Protein AF-A0A940QYA6-F1 (afdb_monomer)

pLDDT: mean 88.35, std 10.8, range [52.66, 97.5]

Secondary structure (DSSP, 8-state):
-GGG--HHHHHHHHHTTTTSHHHHHHHHHHHHHHHHHH--S---THHHHHHHHHHHHHHH-TT-HHHHHHHHHHHHHHHHHHS--

Radius of gyration: 12.19 Å; Cα contacts (8 Å, |Δi|>4): 63; chains: 1; bounding box: 27×22×32 Å

Foldseek 3Di:
DLLPDDQVVVLVVLLVLLQDPVSLVVVLVVLVVLCVVQCPPPDDCCSVVLSVVLNVCSVPPSVPSVSNSVSSSVNSVVSNVPRDD

Mean predicted aligned error: 4.18 Å

Sequence (85 aa):
TFSTLKTKPVVASLSGMIGSQEGRQKIKRFLVQGVCDKYQGAYDPHYLTGLGSTLWVLDQYWQDPRLVTNGLVQYLDFFFSGIRS

Nearest PDB structures (foldseek):
  4j7k-assembly2_D  TM=4.244E-01  e=8.721E+00  Bacillus anthracis str. Sterne
  4w4k-assembly2_C  TM=2.536E-01  e=3.501E+00  Mycobacterium tuberculosis str. Erdman = ATCC 35801

Structure (mmCIF, N/CA/C/O backbone):
data_AF-A0A940QYA6-F1
#
_entry.id   AF-A0A940QYA6-F1
#
loop_
_atom_site.group_PDB
_atom_site.id
_atom_site.type_symbol
_atom_site.label_atom_id
_atom_site.label_alt_id
_atom_site.label_comp_id
_atom_site.label_asym_id
_atom_site.label_entity_id
_atom_site.label_seq_id
_atom_site.pdbx_PDB_ins_code
_atom_site.Cartn_x
_atom_site.Cartn_y
_atom_site.Cartn_z
_atom_site.occupancy
_atom_site.B_iso_or_equiv
_atom_site.auth_seq_id
_atom_site.auth_comp_id
_atom_site.auth_asym_id
_atom_site.auth_atom_id
_atom_site.pdbx_PDB_model_num
ATOM 1 N N . THR A 1 1 ? 0.067 10.181 -14.084 1.00 55.97 1 THR A N 1
ATOM 2 C CA . THR A 1 1 ? 0.712 8.844 -14.109 1.00 55.97 1 THR A CA 1
ATOM 3 C C . THR A 1 1 ? 1.216 8.538 -12.708 1.00 55.97 1 THR A C 1
ATOM 5 O O . THR A 1 1 ? 1.559 9.486 -12.022 1.00 55.97 1 THR A O 1
ATOM 8 N N . PHE A 1 2 ? 1.287 7.283 -12.244 1.00 64.62 2 PHE A N 1
ATOM 9 C CA . PHE A 1 2 ? 1.758 6.958 -10.874 1.00 64.62 2 PHE A CA 1
ATOM 10 C C . PHE A 1 2 ? 3.123 7.583 -10.495 1.00 64.62 2 PHE A C 1
ATOM 12 O O . PHE A 1 2 ? 3.352 7.867 -9.327 1.00 64.62 2 PHE A O 1
ATOM 19 N N . SER A 1 3 ? 3.983 7.879 -11.477 1.00 59.62 3 SER A N 1
ATOM 20 C CA . SER A 1 3 ? 5.269 8.574 -11.301 1.00 59.62 3 SER A CA 1
ATOM 21 C C . SER A 1 3 ? 5.163 10.031 -10.828 1.00 59.62 3 SER A C 1
ATOM 23 O O . SER A 1 3 ? 6.155 10.600 -10.392 1.00 59.62 3 SER A O 1
ATOM 25 N N . THR A 1 4 ? 3.986 10.662 -10.907 1.00 66.44 4 THR A N 1
ATOM 26 C CA . THR A 1 4 ? 3.777 12.050 -10.452 1.00 66.44 4 THR A CA 1
ATOM 27 C C . THR A 1 4 ? 3.231 12.131 -9.027 1.00 66.44 4 THR A C 1
ATOM 29 O O . THR A 1 4 ? 3.008 13.228 -8.512 1.00 66.44 4 THR A O 1
ATOM 32 N N . LEU A 1 5 ? 2.945 10.987 -8.399 1.00 75.69 5 LEU A N 1
ATOM 33 C CA . LEU A 1 5 ? 2.398 10.937 -7.050 1.00 75.69 5 LEU A CA 1
ATOM 34 C C . LEU A 1 5 ? 3.500 11.163 -6.013 1.00 75.69 5 LEU A C 1
ATOM 36 O O . LEU A 1 5 ? 4.622 10.688 -6.149 1.00 75.69 5 LEU A O 1
ATOM 40 N N . LYS A 1 6 ? 3.152 11.886 -4.947 1.00 84.00 6 LYS A N 1
ATOM 41 C CA . LYS A 1 6 ? 3.999 12.050 -3.763 1.00 84.00 6 LYS A CA 1
ATOM 42 C C . LYS A 1 6 ? 3.429 11.202 -2.631 1.00 84.00 6 LYS A C 1
ATOM 44 O O . LYS A 1 6 ? 2.216 11.188 -2.426 1.00 84.00 6 LYS A O 1
ATOM 49 N N . THR A 1 7 ? 4.292 10.564 -1.852 1.00 86.50 7 THR A N 1
ATOM 50 C CA . THR A 1 7 ? 3.902 9.657 -0.761 1.00 86.50 7 THR A CA 1
ATOM 51 C C . THR A 1 7 ? 2.983 10.320 0.257 1.00 86.50 7 THR A C 1
ATOM 53 O O . THR A 1 7 ? 1.890 9.828 0.513 1.00 86.50 7 THR A O 1
ATOM 56 N N . LYS A 1 8 ? 3.382 11.481 0.794 1.00 87.25 8 LYS A N 1
ATOM 57 C CA . LYS A 1 8 ? 2.629 12.199 1.838 1.00 87.25 8 LYS A CA 1
ATOM 58 C C . LYS A 1 8 ? 1.150 12.451 1.482 1.00 87.25 8 LYS A C 1
ATOM 60 O O . LYS A 1 8 ? 0.298 12.049 2.272 1.00 87.25 8 LYS A O 1
ATOM 65 N N . PRO A 1 9 ? 0.805 13.077 0.338 1.00 88.94 9 PRO A N 1
ATOM 66 C CA . PRO A 1 9 ? -0.598 13.320 -0.008 1.00 88.94 9 PRO A CA 1
ATOM 67 C C . PRO A 1 9 ? -1.378 12.039 -0.327 1.00 88.94 9 PRO A C 1
ATOM 69 O O . PRO A 1 9 ? -2.569 11.967 -0.020 1.00 88.94 9 PRO A O 1
ATOM 72 N N . VAL A 1 10 ? -0.728 11.015 -0.896 1.00 91.00 10 VAL A N 1
ATOM 73 C CA . VAL A 1 10 ? -1.377 9.714 -1.120 1.00 91.00 10 VAL A CA 1
ATOM 74 C C . VAL A 1 10 ? -1.723 9.076 0.219 1.00 91.00 10 VAL A C 1
ATOM 76 O O . VAL A 1 10 ? -2.885 8.767 0.453 1.00 91.00 10 VAL A O 1
ATOM 79 N N . VAL A 1 11 ? -0.762 8.963 1.135 1.00 92.38 11 VAL A N 1
ATOM 80 C CA . VAL A 1 11 ? -0.986 8.379 2.464 1.00 92.38 11 VAL A CA 1
ATOM 81 C C . VAL A 1 11 ? -2.082 9.121 3.222 1.00 92.38 11 VAL A C 1
ATOM 83 O O . VAL A 1 11 ? -2.988 8.468 3.726 1.00 92.38 11 VAL A O 1
ATOM 86 N N . ALA A 1 12 ? -2.072 10.458 3.235 1.00 90.75 12 ALA A N 1
ATOM 87 C CA . ALA A 1 12 ? -3.125 11.245 3.881 1.00 90.75 12 ALA A CA 1
ATOM 88 C C . ALA A 1 12 ? -4.529 10.908 3.342 1.00 90.75 12 ALA A C 1
ATOM 90 O O . ALA A 1 12 ? -5.482 10.807 4.114 1.00 90.75 12 ALA A O 1
ATOM 91 N N . SER A 1 13 ? -4.645 10.670 2.031 1.00 91.06 13 SER A N 1
ATOM 92 C CA . SER A 1 13 ? -5.901 10.262 1.389 1.00 91.06 13 SER A CA 1
ATOM 93 C C . SER A 1 13 ? -6.300 8.823 1.744 1.00 91.06 13 SER A C 1
ATOM 95 O O . SER A 1 13 ? -7.485 8.515 1.847 1.00 91.06 13 SER A O 1
ATOM 97 N N . LEU A 1 14 ? -5.322 7.934 1.952 1.00 92.25 14 LEU A N 1
ATOM 98 C CA . LEU A 1 14 ? -5.557 6.535 2.322 1.00 92.25 14 LEU A CA 1
ATOM 99 C C . LEU A 1 14 ? -5.883 6.356 3.812 1.00 92.25 14 LEU A C 1
ATOM 101 O O . LEU A 1 14 ? -6.664 5.469 4.153 1.00 92.25 14 LEU A O 1
ATOM 105 N N . SER A 1 15 ? -5.333 7.185 4.705 1.00 90.44 15 SER A N 1
ATOM 106 C CA . SER A 1 15 ? -5.465 7.017 6.160 1.00 90.44 15 SER A CA 1
ATOM 107 C C . SER A 1 15 ? -6.921 6.991 6.636 1.00 90.44 15 SER A C 1
ATOM 109 O O . SER A 1 15 ? -7.269 6.184 7.497 1.00 90.44 15 SER A O 1
ATOM 111 N N . GLY A 1 16 ? -7.797 7.802 6.031 1.00 90.75 16 GLY A N 1
ATOM 112 C CA . GLY A 1 16 ? -9.229 7.824 6.361 1.00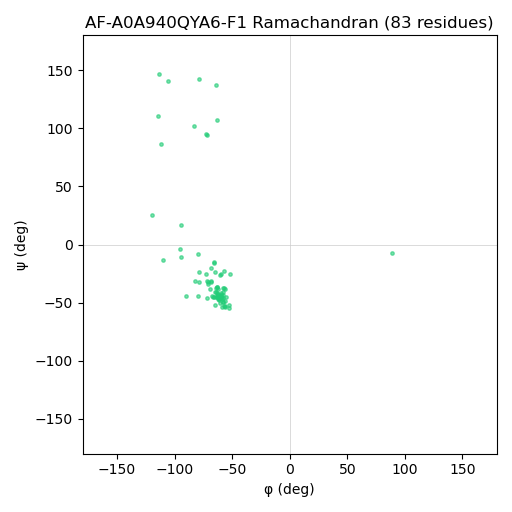 90.75 16 GLY A CA 1
ATOM 113 C C . GLY A 1 16 ? -9.983 6.533 6.013 1.00 90.75 16 GLY A C 1
ATOM 114 O O . GLY A 1 16 ? -11.076 6.301 6.518 1.00 90.75 16 GLY A O 1
ATOM 115 N N . MET A 1 17 ? -9.401 5.668 5.178 1.00 94.25 17 MET A N 1
ATOM 116 C CA . MET A 1 17 ? -10.011 4.413 4.733 1.00 94.25 17 MET A CA 1
ATOM 117 C C . MET A 1 17 ? -9.605 3.197 5.584 1.00 94.25 17 MET A C 1
ATOM 119 O O . MET A 1 17 ? -10.207 2.135 5.448 1.00 94.25 17 MET A O 1
ATOM 123 N N . ILE A 1 18 ? -8.617 3.319 6.477 1.00 94.88 18 ILE A N 1
ATOM 124 C CA . ILE A 1 18 ? -8.081 2.180 7.250 1.00 94.88 18 ILE A CA 1
ATOM 125 C C . ILE A 1 18 ? -9.143 1.570 8.184 1.00 94.88 18 ILE A C 1
ATOM 127 O O . ILE A 1 18 ? -9.216 0.348 8.349 1.00 94.88 18 ILE A O 1
ATOM 131 N N . GLY A 1 19 ? -9.993 2.416 8.773 1.00 94.19 19 GLY A N 1
ATOM 132 C CA . GLY A 1 19 ? -10.935 2.019 9.822 1.00 94.19 19 GLY A CA 1
ATOM 133 C C . GLY A 1 19 ? -12.064 1.088 9.366 1.00 94.19 19 GLY A C 1
ATOM 134 O O . GLY A 1 19 ? -12.632 0.383 10.195 1.00 94.19 19 GLY A O 1
ATOM 135 N N . SER A 1 20 ? -12.376 1.023 8.068 1.00 95.62 20 SER A N 1
ATOM 136 C CA . SER A 1 20 ? -13.462 0.186 7.543 1.00 95.62 20 SER A CA 1
ATOM 137 C C . SER A 1 20 ? -12.939 -0.944 6.661 1.00 95.62 20 SER A C 1
ATOM 139 O O . SER A 1 20 ? -11.951 -0.797 5.943 1.00 95.62 20 SER A O 1
ATOM 141 N N . GLN A 1 21 ? -13.623 -2.092 6.679 1.00 95.94 21 GLN A N 1
ATOM 142 C CA . GLN A 1 21 ? -13.273 -3.217 5.807 1.00 95.94 21 GLN A CA 1
ATOM 143 C C . GLN A 1 21 ? -13.308 -2.811 4.329 1.00 95.94 21 GLN A C 1
ATOM 145 O O . GLN A 1 21 ? -12.388 -3.140 3.584 1.00 95.94 21 GLN A O 1
ATOM 150 N N . GLU A 1 22 ? -14.334 -2.066 3.914 1.00 97.12 22 GLU A N 1
ATOM 151 C CA . GLU A 1 22 ? -14.451 -1.557 2.546 1.00 97.12 22 GLU A CA 1
ATOM 152 C C . GLU A 1 22 ? -13.272 -0.644 2.179 1.00 97.12 22 GLU A C 1
ATOM 154 O O . GLU A 1 22 ? -12.669 -0.801 1.117 1.00 97.12 22 GLU A O 1
ATOM 159 N N . GLY A 1 23 ? -12.902 0.278 3.070 1.00 96.38 23 GLY A N 1
ATOM 160 C CA . GLY A 1 23 ? -11.786 1.186 2.849 1.00 96.38 23 GLY A CA 1
ATOM 161 C C . GLY A 1 23 ? -10.451 0.449 2.738 1.00 96.38 23 GLY A C 1
ATOM 16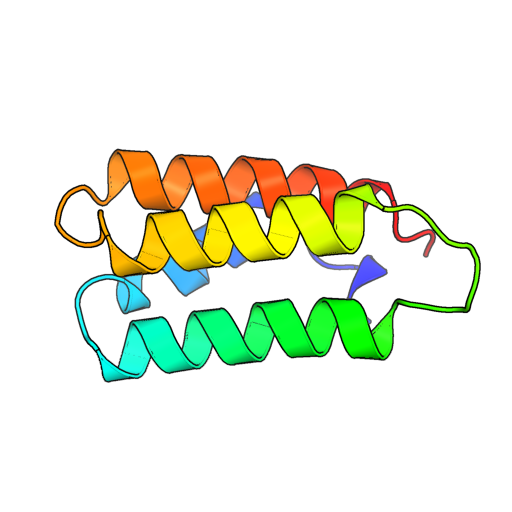2 O O . GLY A 1 23 ? -9.689 0.701 1.805 1.00 96.38 23 GLY A O 1
ATOM 163 N N . ARG A 1 24 ? -10.207 -0.560 3.584 1.00 96.50 24 ARG A N 1
ATOM 164 C CA . ARG A 1 24 ? -9.030 -1.433 3.449 1.00 96.50 24 ARG A CA 1
ATOM 165 C C . ARG A 1 24 ? -9.001 -2.155 2.108 1.00 96.50 24 ARG A C 1
ATOM 167 O O . ARG A 1 24 ? -7.954 -2.196 1.470 1.00 96.50 24 ARG A O 1
ATOM 174 N N . GLN A 1 25 ? -10.134 -2.666 1.628 1.00 97.50 25 GLN A N 1
ATOM 175 C CA . GLN A 1 25 ? -10.199 -3.297 0.305 1.00 97.50 25 GLN A CA 1
ATOM 176 C C . GLN A 1 25 ? -9.893 -2.308 -0.830 1.00 97.50 25 GLN A C 1
ATOM 178 O O . GLN A 1 25 ? -9.208 -2.676 -1.786 1.00 97.50 25 GLN A O 1
ATOM 183 N N . LYS A 1 26 ? -10.323 -1.043 -0.719 1.00 96.69 26 LYS A N 1
ATOM 184 C CA . LYS A 1 26 ? -9.949 0.017 -1.674 1.00 96.69 26 LYS A CA 1
ATOM 185 C C . LYS A 1 26 ? -8.443 0.289 -1.660 1.00 96.69 26 LYS A C 1
ATOM 187 O O . LYS A 1 26 ? -7.841 0.340 -2.731 1.00 96.69 26 LYS A O 1
ATOM 192 N N . ILE A 1 27 ? -7.827 0.380 -0.476 1.00 96.25 27 ILE A N 1
ATOM 193 C CA . ILE A 1 27 ? -6.370 0.545 -0.335 1.00 96.25 27 ILE A CA 1
ATOM 194 C C . ILE A 1 27 ? -5.632 -0.618 -1.013 1.00 96.25 27 ILE A C 1
ATOM 196 O O . ILE A 1 27 ? -4.754 -0.380 -1.838 1.00 96.25 27 ILE A O 1
ATOM 200 N N . LYS A 1 28 ? -6.013 -1.874 -0.734 1.00 96.62 28 LYS A N 1
ATOM 201 C CA . LYS A 1 28 ? -5.377 -3.053 -1.351 1.00 96.62 28 LYS A CA 1
ATOM 202 C C . LYS A 1 28 ? -5.425 -3.004 -2.873 1.00 96.62 28 LYS A C 1
ATOM 204 O O . LYS A 1 28 ? -4.402 -3.194 -3.521 1.00 96.62 28 LYS A O 1
ATOM 209 N N . ARG A 1 29 ? -6.605 -2.726 -3.441 1.00 95.81 29 ARG A N 1
ATOM 210 C CA . ARG A 1 29 ? -6.790 -2.631 -4.897 1.00 95.81 29 ARG A CA 1
ATOM 211 C C . ARG A 1 29 ? -5.911 -1.545 -5.502 1.00 95.81 29 ARG A C 1
ATOM 213 O O . ARG A 1 29 ? -5.280 -1.795 -6.518 1.00 95.81 29 ARG A O 1
ATOM 220 N N . PHE A 1 30 ? -5.833 -0.379 -4.862 1.00 93.69 30 PHE A N 1
ATOM 221 C CA . PHE A 1 30 ? -4.963 0.710 -5.303 1.00 93.69 30 PHE A CA 1
ATOM 222 C C . PHE A 1 30 ? -3.485 0.288 -5.356 1.00 93.69 30 PHE A C 1
ATOM 224 O O . PHE A 1 30 ? -2.823 0.524 -6.364 1.00 93.69 30 PHE A O 1
ATOM 231 N N . LEU A 1 31 ? -2.979 -0.370 -4.305 1.00 94.31 31 LEU A N 1
ATOM 232 C CA . LEU A 1 31 ? -1.580 -0.810 -4.239 1.00 94.31 31 LEU A CA 1
ATOM 233 C C . LEU A 1 31 ? -1.269 -1.907 -5.271 1.00 94.31 31 LEU A C 1
ATOM 235 O O . LEU A 1 31 ? -0.268 -1.816 -5.979 1.00 94.31 31 LEU A O 1
ATOM 239 N N . VAL A 1 32 ? -2.147 -2.909 -5.395 1.00 94.00 32 VAL A N 1
ATOM 240 C CA . VAL A 1 32 ? -2.013 -3.989 -6.389 1.00 94.00 32 VAL A CA 1
ATOM 241 C C . VAL A 1 32 ? -2.034 -3.423 -7.808 1.00 94.00 32 VAL A C 1
ATOM 243 O O . VAL A 1 32 ? -1.162 -3.760 -8.605 1.00 94.00 32 VAL A O 1
ATOM 246 N N . GLN A 1 33 ? -2.978 -2.524 -8.107 1.00 90.75 33 GLN A N 1
ATOM 247 C CA . GLN A 1 33 ? -3.065 -1.873 -9.414 1.00 90.75 33 GLN A CA 1
ATOM 248 C C . GLN A 1 33 ? -1.785 -1.101 -9.733 1.00 90.75 33 GLN A C 1
ATOM 250 O O . GLN A 1 33 ? -1.270 -1.221 -10.839 1.00 90.75 33 GLN A O 1
ATOM 255 N N . GLY A 1 34 ? -1.242 -0.364 -8.758 1.00 88.81 34 GLY A N 1
ATOM 256 C CA . GLY A 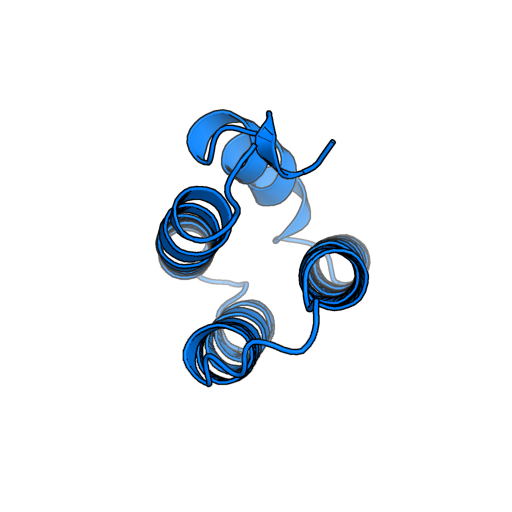1 34 ? 0.027 0.338 -8.914 1.00 88.81 34 GLY A CA 1
ATOM 257 C C . GLY A 1 34 ? 1.131 -0.599 -9.397 1.00 88.81 34 GLY A C 1
ATOM 258 O O . GLY A 1 34 ? 1.770 -0.312 -10.410 1.00 88.81 34 GLY A O 1
ATOM 259 N N . VAL A 1 35 ? 1.328 -1.736 -8.719 1.00 89.31 35 VAL A N 1
ATOM 260 C CA . VAL A 1 35 ? 2.332 -2.732 -9.123 1.00 89.31 35 VAL A CA 1
ATOM 261 C C . VAL A 1 35 ? 2.039 -3.285 -10.514 1.00 89.31 35 VAL A C 1
ATOM 263 O O . VAL A 1 35 ? 2.941 -3.287 -11.344 1.00 89.31 35 VAL A O 1
ATOM 266 N N . CYS A 1 36 ? 0.803 -3.696 -10.810 1.00 87.19 36 CYS A N 1
ATOM 267 C CA . CYS A 1 36 ? 0.437 -4.215 -12.132 1.00 87.19 36 CYS A CA 1
ATOM 268 C C . CYS A 1 36 ? 0.708 -3.210 -13.265 1.00 87.19 36 CYS A C 1
ATOM 270 O O . CYS A 1 36 ? 1.233 -3.597 -14.304 1.00 87.19 36 CYS A O 1
ATOM 272 N N . ASP A 1 37 ? 0.411 -1.926 -13.054 1.00 83.50 37 ASP A N 1
ATOM 273 C CA . ASP A 1 37 ? 0.609 -0.868 -14.055 1.00 83.50 37 ASP A CA 1
ATOM 274 C C . ASP A 1 37 ? 2.085 -0.511 -14.272 1.00 83.50 37 ASP A C 1
ATOM 276 O O . ASP A 1 37 ? 2.457 0.049 -15.307 1.00 83.50 37 ASP A O 1
ATOM 280 N N . LYS A 1 38 ? 2.932 -0.753 -13.266 1.00 76.12 38 LYS A N 1
ATOM 281 C CA . LYS A 1 38 ? 4.330 -0.300 -13.250 1.00 76.12 38 LYS A CA 1
ATOM 282 C C . LYS A 1 38 ? 5.353 -1.406 -13.384 1.00 76.12 38 LYS A C 1
ATOM 284 O O . LYS A 1 38 ? 6.509 -1.120 -13.690 1.00 76.12 38 LYS A O 1
ATOM 289 N N . TYR A 1 39 ? 4.942 -2.652 -13.223 1.00 71.56 39 TYR A N 1
ATOM 290 C CA . TYR A 1 39 ? 5.802 -3.795 -13.433 1.00 71.56 39 TYR A CA 1
ATOM 291 C C . TYR A 1 39 ? 6.070 -3.987 -14.935 1.00 71.56 39 TYR A C 1
ATOM 293 O O . TYR A 1 39 ? 5.303 -4.618 -15.653 1.00 71.56 39 TYR A O 1
ATOM 301 N N . GLN A 1 40 ? 7.178 -3.419 -15.418 1.00 72.19 40 GLN A N 1
ATOM 302 C CA . GLN A 1 40 ? 7.594 -3.457 -16.830 1.00 72.19 40 GLN A CA 1
ATOM 303 C C . GLN A 1 40 ? 8.575 -4.602 -17.151 1.00 72.19 40 GLN A C 1
ATOM 305 O O . GLN A 1 40 ? 9.256 -4.574 -18.171 1.00 72.19 40 GLN A O 1
ATOM 310 N N . GLY A 1 41 ? 8.683 -5.612 -16.282 1.00 67.19 41 GLY A N 1
A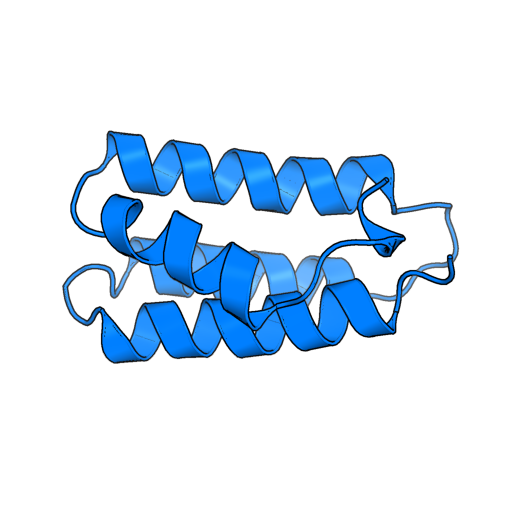TOM 311 C CA . GLY A 1 41 ? 9.522 -6.795 -16.515 1.00 67.19 41 GLY A CA 1
ATOM 312 C C . GLY A 1 41 ? 10.975 -6.688 -16.037 1.00 67.19 41 GLY A C 1
ATOM 313 O O . GLY A 1 41 ? 11.667 -7.702 -16.003 1.00 67.19 41 GLY A O 1
ATOM 314 N N . ALA A 1 42 ? 11.431 -5.514 -15.584 1.00 70.62 42 ALA A N 1
ATOM 315 C CA . ALA A 1 42 ? 12.634 -5.415 -14.759 1.00 70.62 42 ALA A CA 1
ATOM 316 C C . ALA A 1 42 ? 12.298 -5.945 -13.358 1.00 70.62 42 ALA A C 1
ATOM 318 O O . ALA A 1 42 ? 11.704 -5.239 -12.543 1.00 70.62 42 ALA A O 1
ATOM 319 N N . TYR A 1 43 ? 12.596 -7.223 -13.123 1.00 69.06 43 TYR A N 1
ATOM 320 C CA . TYR A 1 43 ? 12.291 -7.885 -11.860 1.00 69.06 43 TYR A CA 1
ATOM 321 C C . TYR A 1 43 ? 13.061 -7.227 -10.712 1.00 69.06 43 TYR A C 1
ATOM 323 O O . TYR A 1 43 ? 14.267 -7.418 -10.571 1.00 69.06 43 TYR A O 1
ATOM 331 N N . ASP A 1 44 ? 12.341 -6.482 -9.879 1.00 83.12 44 ASP A N 1
ATOM 332 C CA . ASP A 1 44 ? 12.774 -6.122 -8.536 1.00 83.12 44 ASP A CA 1
ATOM 333 C C . ASP A 1 44 ? 11.814 -6.794 -7.537 1.00 83.12 44 ASP A C 1
ATOM 335 O O . ASP A 1 44 ? 10.633 -6.425 -7.467 1.00 83.12 44 ASP A O 1
ATOM 339 N N . PRO A 1 45 ? 12.283 -7.805 -6.781 1.00 83.56 45 PRO A N 1
ATOM 340 C CA . PRO A 1 45 ? 11.438 -8.560 -5.861 1.00 83.56 45 PRO A CA 1
ATOM 341 C C . PRO A 1 45 ? 10.803 -7.685 -4.775 1.00 83.56 45 PRO A C 1
ATOM 343 O O . PRO A 1 45 ? 9.736 -8.037 -4.266 1.00 83.56 45 PRO A O 1
ATOM 346 N N . HIS A 1 46 ? 11.412 -6.544 -4.434 1.00 88.12 46 HIS A N 1
ATOM 347 C CA . HIS A 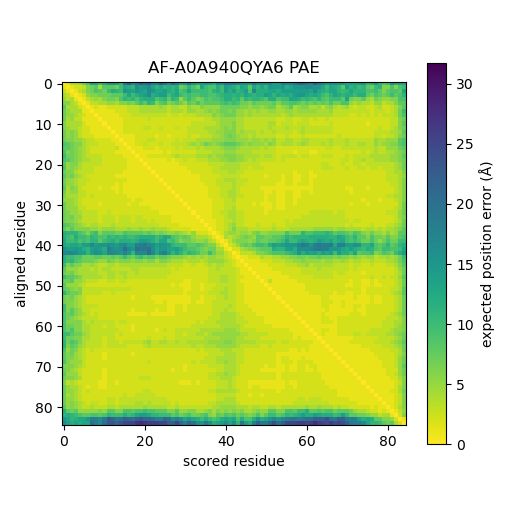1 46 ? 10.932 -5.663 -3.370 1.00 88.12 46 HIS A CA 1
ATOM 348 C C . HIS A 1 46 ? 9.570 -5.037 -3.687 1.00 88.12 46 HIS A C 1
ATOM 350 O O . HIS A 1 46 ? 8.812 -4.730 -2.766 1.00 88.12 46 HIS A O 1
ATOM 356 N N . TYR A 1 47 ? 9.193 -4.926 -4.968 1.00 88.88 47 TYR A N 1
ATOM 357 C CA . TYR A 1 47 ? 7.846 -4.491 -5.341 1.00 88.88 47 TYR A CA 1
ATOM 358 C C . TYR A 1 47 ? 6.761 -5.457 -4.861 1.00 88.88 47 TYR A C 1
ATOM 360 O O . TYR A 1 47 ? 5.694 -5.005 -4.444 1.00 88.88 47 TYR A O 1
ATOM 368 N N . LEU A 1 48 ? 7.036 -6.765 -4.884 1.00 90.19 48 LEU A N 1
ATOM 369 C CA . LEU A 1 48 ? 6.088 -7.811 -4.496 1.00 90.19 48 LEU A CA 1
ATOM 370 C C . LEU A 1 48 ? 6.188 -8.156 -3.009 1.00 90.19 48 LEU A C 1
ATOM 372 O O . LEU A 1 48 ? 5.161 -8.265 -2.339 1.00 90.19 48 LEU A O 1
ATOM 376 N N . THR A 1 49 ? 7.401 -8.295 -2.468 1.00 92.69 49 THR A N 1
ATOM 377 C CA . THR A 1 49 ? 7.592 -8.604 -1.040 1.00 92.69 49 THR A CA 1
ATOM 378 C C . THR A 1 49 ? 7.198 -7.422 -0.154 1.00 92.69 49 THR A C 1
ATOM 380 O O . THR A 1 49 ? 6.546 -7.617 0.877 1.00 92.69 49 THR A O 1
ATOM 383 N N . GLY A 1 50 ? 7.495 -6.194 -0.593 1.00 94.00 50 GLY A N 1
ATOM 384 C CA . GLY A 1 50 ? 7.026 -4.963 0.039 1.00 94.00 50 GLY A CA 1
ATOM 385 C C . GLY A 1 50 ? 5.504 -4.856 0.003 1.00 94.00 50 GLY A C 1
ATOM 386 O O . GLY A 1 50 ? 4.890 -4.650 1.048 1.00 94.00 50 GLY A O 1
ATOM 387 N N . LEU A 1 51 ? 4.885 -5.109 -1.161 1.00 95.00 51 LEU A N 1
ATOM 388 C CA . LEU A 1 51 ? 3.426 -5.117 -1.295 1.00 95.00 51 LEU A CA 1
ATOM 389 C C . LEU A 1 51 ? 2.798 -6.108 -0.317 1.00 95.00 51 LEU A C 1
ATOM 391 O O . LEU A 1 51 ? 1.941 -5.722 0.474 1.00 95.00 51 LEU A O 1
ATOM 395 N N . GLY A 1 52 ? 3.242 -7.368 -0.341 1.00 95.94 52 GLY A N 1
ATOM 396 C CA . GLY A 1 52 ? 2.713 -8.421 0.526 1.00 95.94 52 GLY A CA 1
ATOM 397 C C . GLY A 1 52 ? 2.781 -8.045 2.006 1.00 95.94 52 GLY A C 1
ATOM 398 O O . GLY A 1 52 ? 1.784 -8.167 2.719 1.00 95.94 52 GLY A O 1
ATOM 399 N N . SER A 1 53 ? 3.920 -7.503 2.441 1.00 96.50 53 SER A N 1
ATOM 400 C CA . SER A 1 53 ? 4.120 -7.034 3.816 1.00 96.50 53 SER A CA 1
ATOM 401 C C . SER A 1 53 ? 3.153 -5.903 4.177 1.00 96.50 53 SER A C 1
ATOM 403 O O . SER A 1 53 ? 2.493 -5.962 5.213 1.00 96.50 53 SER A O 1
ATOM 405 N N . THR A 1 54 ? 2.991 -4.906 3.304 1.00 97.31 54 THR A N 1
ATOM 406 C CA . THR A 1 54 ? 2.060 -3.788 3.521 1.00 97.31 54 THR A CA 1
ATOM 407 C C . THR A 1 54 ? 0.605 -4.246 3.570 1.00 97.31 54 THR A C 1
ATOM 409 O O . THR A 1 54 ? -0.148 -3.776 4.424 1.00 97.31 54 THR A O 1
ATOM 412 N N . LEU A 1 55 ? 0.196 -5.178 2.700 1.00 97.38 55 LEU A N 1
ATOM 413 C CA . LEU A 1 55 ? -1.164 -5.726 2.720 1.00 97.38 55 LEU A CA 1
ATOM 414 C C . LEU A 1 55 ? -1.429 -6.514 4.008 1.00 97.38 55 LEU A C 1
ATOM 416 O O . LEU A 1 55 ? -2.499 -6.376 4.600 1.00 97.38 55 LEU A O 1
ATOM 420 N N . TRP A 1 56 ? -0.451 -7.302 4.458 1.00 97.50 56 TRP A N 1
ATOM 421 C CA . TRP A 1 56 ? -0.550 -8.052 5.705 1.00 97.50 56 TRP A CA 1
ATOM 422 C C . TRP A 1 56 ? -0.643 -7.121 6.920 1.00 97.50 56 TRP A C 1
ATOM 424 O O . TRP A 1 56 ? -1.532 -7.300 7.752 1.00 97.50 56 TRP A O 1
ATOM 434 N N . VAL A 1 57 ? 0.189 -6.073 6.987 1.00 97.50 57 VAL A N 1
ATOM 435 C CA . VAL A 1 57 ? 0.121 -5.065 8.060 1.00 97.50 57 VAL A CA 1
ATOM 436 C C . VAL A 1 57 ? -1.246 -4.376 8.084 1.00 97.50 57 VAL A C 1
ATOM 438 O O . VAL A 1 57 ? -1.853 -4.252 9.147 1.00 97.50 57 VAL A O 1
ATOM 441 N N . LEU A 1 58 ? -1.756 -3.974 6.915 1.00 97.25 58 LEU A N 1
ATOM 442 C CA . LEU A 1 58 ? -3.076 -3.356 6.778 1.00 97.25 58 LEU A CA 1
ATOM 443 C C . LEU A 1 58 ? -4.202 -4.260 7.298 1.00 97.25 58 LEU A C 1
ATOM 445 O O . LEU A 1 58 ? -5.165 -3.755 7.871 1.00 97.25 58 LEU A O 1
ATOM 449 N N . ASP A 1 59 ? -4.103 -5.574 7.096 1.00 96.12 59 ASP A N 1
ATOM 450 C CA . ASP A 1 59 ? -5.125 -6.528 7.531 1.00 96.12 59 ASP A CA 1
ATOM 451 C C . ASP A 1 59 ? -5.048 -6.879 9.009 1.00 96.12 59 ASP A C 1
ATOM 453 O O . ASP A 1 59 ? -6.082 -6.935 9.673 1.00 96.12 59 ASP A O 1
ATOM 457 N N . GLN A 1 60 ? -3.846 -7.131 9.521 1.00 97.38 60 GLN A N 1
ATOM 458 C CA . GLN A 1 60 ? -3.667 -7.621 10.886 1.00 97.38 60 GLN A CA 1
ATOM 459 C C . GLN A 1 60 ? -3.699 -6.496 11.919 1.00 97.38 60 GLN A C 1
ATOM 461 O 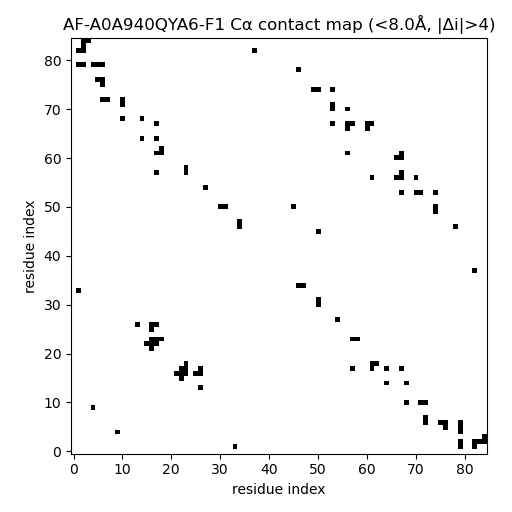O . GLN A 1 60 ? -4.167 -6.698 13.036 1.00 97.38 60 GLN A O 1
ATOM 466 N N . TYR A 1 61 ? -3.253 -5.296 11.543 1.00 97.06 61 TYR A N 1
ATOM 467 C CA . TYR A 1 61 ? -3.034 -4.195 12.481 1.00 97.06 61 TYR A CA 1
ATOM 468 C C . TYR A 1 61 ? -3.882 -2.963 12.173 1.00 97.06 61 TYR A C 1
ATOM 470 O O . TYR A 1 61 ? -3.529 -1.860 12.567 1.00 97.06 61 TYR A O 1
A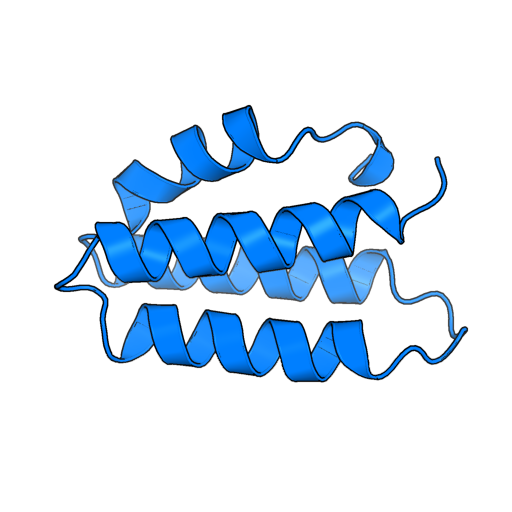TOM 478 N N . TRP A 1 62 ? -5.034 -3.114 11.513 1.00 95.44 62 TRP A N 1
ATOM 479 C CA . TRP A 1 62 ? -5.923 -1.982 11.203 1.00 95.44 62 TRP A CA 1
ATOM 480 C C . TRP A 1 62 ? -6.390 -1.185 12.434 1.00 95.44 62 TRP A C 1
ATOM 482 O O . TRP A 1 62 ? -6.761 -0.020 12.299 1.00 95.44 62 TRP A O 1
ATOM 492 N N . GLN A 1 63 ? -6.362 -1.799 13.622 1.00 96.19 63 GLN A N 1
ATOM 493 C CA . GLN A 1 63 ? -6.658 -1.149 14.905 1.00 96.19 63 GLN A CA 1
ATOM 494 C C . GLN A 1 63 ? -5.489 -0.319 15.460 1.00 96.19 63 GLN A C 1
ATOM 496 O O . GLN A 1 63 ? -5.682 0.419 16.423 1.00 96.19 63 GLN A O 1
ATOM 501 N N . ASP A 1 64 ? -4.306 -0.393 14.843 1.00 96.31 64 ASP A N 1
ATOM 502 C CA . ASP A 1 64 ? -3.168 0.495 15.075 1.00 96.31 64 ASP A CA 1
ATOM 503 C C . ASP A 1 64 ? -2.919 1.362 13.822 1.00 96.31 64 ASP A C 1
ATOM 505 O O . ASP A 1 64 ? -2.107 1.029 12.947 1.00 96.31 64 ASP A O 1
ATOM 509 N N . PRO A 1 65 ? -3.604 2.517 13.709 1.00 88.31 65 PRO A N 1
ATOM 510 C CA . PRO A 1 65 ? -3.481 3.389 12.549 1.00 88.31 65 PRO A CA 1
ATOM 511 C C . PRO A 1 65 ? -2.061 3.911 12.331 1.00 88.31 65 PRO A C 1
ATOM 513 O O . PRO A 1 65 ? -1.709 4.232 11.195 1.00 88.31 65 PRO A O 1
ATOM 516 N N . ARG A 1 66 ? -1.238 4.016 13.385 1.00 91.75 66 ARG A N 1
ATOM 517 C CA . ARG A 1 66 ? 0.140 4.513 13.271 1.00 91.75 66 ARG A CA 1
ATOM 518 C C . ARG A 1 66 ? 1.015 3.478 12.583 1.00 91.75 66 ARG A C 1
ATOM 520 O O . ARG A 1 66 ? 1.732 3.831 11.649 1.00 91.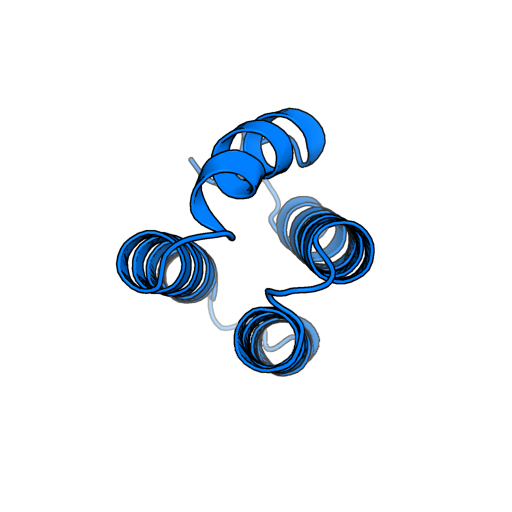75 66 ARG A O 1
ATOM 527 N N . LEU A 1 67 ? 0.911 2.215 12.994 1.00 94.75 67 LEU A N 1
ATOM 528 C CA . LEU A 1 67 ? 1.649 1.118 12.372 1.00 94.75 67 LEU A CA 1
ATOM 529 C C . LEU A 1 67 ? 1.273 0.960 10.893 1.00 94.75 67 LEU A C 1
ATOM 531 O O . LEU A 1 67 ? 2.153 0.912 10.033 1.00 94.75 67 LEU A O 1
ATOM 535 N N . VAL A 1 68 ? -0.027 0.976 10.583 1.00 96.12 68 VAL A N 1
ATOM 536 C CA . VAL A 1 68 ? -0.511 0.879 9.197 1.00 96.12 68 VAL A CA 1
ATOM 537 C C . VAL A 1 68 ? -0.056 2.072 8.360 1.00 96.12 68 VAL A C 1
ATOM 539 O O . VAL A 1 68 ? 0.429 1.891 7.245 1.00 96.12 68 VAL A O 1
ATOM 542 N N . THR A 1 69 ? -0.165 3.292 8.891 1.00 94.50 69 THR A N 1
ATOM 543 C CA . THR A 1 69 ? 0.268 4.504 8.179 1.00 94.50 69 THR A CA 1
ATOM 544 C C . THR A 1 69 ? 1.769 4.472 7.899 1.00 94.50 69 THR A C 1
ATOM 546 O O . THR A 1 69 ? 2.176 4.769 6.779 1.00 94.50 69 THR A O 1
ATOM 549 N N . ASN A 1 70 ? 2.591 4.044 8.859 1.00 94.62 70 ASN A N 1
ATOM 550 C CA . ASN A 1 70 ? 4.033 3.896 8.656 1.00 94.62 70 ASN A CA 1
ATOM 551 C C . ASN A 1 70 ? 4.357 2.858 7.572 1.00 94.62 70 ASN A C 1
ATOM 553 O O . ASN A 1 70 ? 5.185 3.130 6.704 1.00 94.62 70 ASN A O 1
ATOM 557 N N . GLY A 1 71 ? 3.675 1.707 7.575 1.00 94.88 71 GLY A N 1
ATOM 558 C CA . GLY A 1 71 ? 3.835 0.687 6.535 1.00 94.88 71 GLY A CA 1
ATOM 559 C C . GLY A 1 71 ? 3.440 1.187 5.140 1.00 94.88 71 GLY A C 1
ATOM 560 O O . GLY A 1 71 ? 4.125 0.890 4.161 1.00 94.88 71 GLY A O 1
ATOM 561 N N . LEU A 1 72 ? 2.376 1.993 5.046 1.00 95.44 72 LEU A N 1
ATOM 562 C CA . LEU A 1 72 ? 1.969 2.646 3.797 1.00 95.44 72 LEU A CA 1
ATOM 563 C C . LEU A 1 72 ? 3.005 3.671 3.323 1.00 95.44 72 LEU A C 1
ATOM 565 O O . LEU A 1 72 ? 3.333 3.674 2.141 1.00 95.44 72 LEU A O 1
ATOM 569 N N . VAL A 1 73 ? 3.529 4.515 4.219 1.00 94.62 73 VAL A N 1
ATOM 570 C CA . VAL A 1 73 ? 4.573 5.503 3.889 1.00 94.62 73 VAL A CA 1
ATOM 571 C C . VAL A 1 73 ? 5.810 4.809 3.339 1.00 94.62 73 VAL A C 1
ATOM 573 O O . VAL A 1 73 ? 6.234 5.137 2.238 1.00 94.62 73 VAL A O 1
ATOM 576 N N . GLN A 1 74 ? 6.355 3.830 4.065 1.00 93.00 74 GLN A N 1
ATOM 577 C CA . GLN A 1 74 ? 7.593 3.153 3.673 1.00 93.00 74 GLN A CA 1
ATOM 578 C C . GLN A 1 74 ? 7.462 2.469 2.311 1.00 93.00 74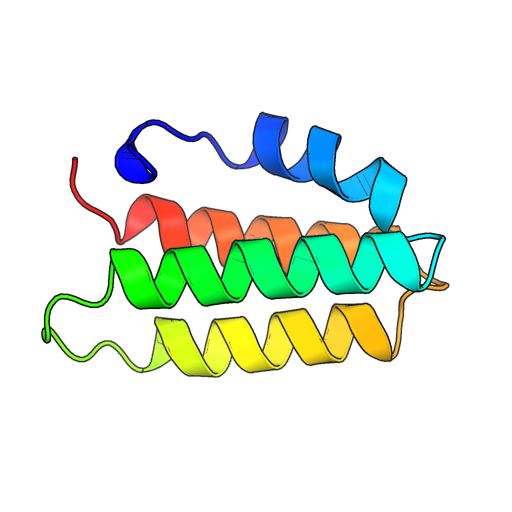 GLN A C 1
ATOM 580 O O . GLN A 1 74 ? 8.331 2.621 1.453 1.00 93.00 74 GLN A O 1
ATOM 585 N N . TYR A 1 75 ? 6.359 1.749 2.095 1.00 94.81 75 TYR A N 1
ATOM 586 C CA . TYR A 1 75 ? 6.137 1.066 0.828 1.00 94.81 75 TYR A CA 1
ATOM 587 C C . TYR A 1 75 ? 5.921 2.040 -0.327 1.00 94.81 75 TYR A C 1
ATOM 589 O O . TYR A 1 75 ? 6.510 1.854 -1.386 1.00 94.81 75 TYR A O 1
ATOM 597 N N . LEU A 1 76 ? 5.116 3.088 -0.139 1.00 93.06 76 LEU A N 1
ATOM 598 C CA . LEU A 1 76 ? 4.849 4.062 -1.195 1.00 93.06 76 LEU A CA 1
ATOM 599 C C . LEU A 1 76 ? 6.067 4.946 -1.503 1.00 93.06 76 LEU A C 1
ATOM 601 O O . LEU A 1 76 ? 6.272 5.264 -2.670 1.00 93.06 76 LEU A O 1
ATOM 605 N N . ASP A 1 77 ? 6.901 5.285 -0.513 1.00 91.31 77 ASP A N 1
ATOM 606 C CA . ASP A 1 77 ? 8.188 5.962 -0.741 1.00 91.31 77 ASP A CA 1
ATOM 607 C C . ASP A 1 77 ? 9.110 5.098 -1.606 1.00 91.31 77 ASP A C 1
ATOM 609 O O . ASP A 1 77 ? 9.614 5.565 -2.631 1.00 91.31 77 ASP A O 1
ATOM 613 N N . PHE A 1 78 ? 9.283 3.823 -1.240 1.00 90.31 78 PHE A N 1
ATOM 614 C CA . PHE A 1 78 ? 10.047 2.874 -2.049 1.00 90.31 78 PHE A CA 1
ATOM 615 C C . PHE A 1 78 ? 9.459 2.768 -3.462 1.00 90.31 78 PHE A C 1
ATOM 617 O O . PHE A 1 78 ? 10.155 3.008 -4.449 1.00 90.31 78 PHE A O 1
ATOM 624 N N . PHE A 1 79 ? 8.157 2.496 -3.556 1.00 89.31 79 PHE A N 1
ATOM 625 C CA . PHE A 1 79 ? 7.452 2.280 -4.810 1.00 89.31 79 PHE A CA 1
ATOM 626 C C . PHE A 1 79 ? 7.570 3.482 -5.754 1.00 89.31 79 PHE A C 1
ATOM 628 O O . PHE A 1 79 ? 7.949 3.322 -6.911 1.00 89.31 79 PHE A O 1
ATOM 635 N N . PHE A 1 80 ? 7.311 4.698 -5.268 1.00 87.12 80 PHE A N 1
ATOM 636 C CA . PHE A 1 80 ? 7.385 5.907 -6.089 1.00 87.12 80 PHE A CA 1
ATOM 637 C C . PHE A 1 80 ? 8.820 6.303 -6.444 1.00 87.12 80 PHE A C 1
ATOM 639 O O . PHE A 1 80 ? 9.030 6.820 -7.537 1.00 87.12 80 PHE A O 1
ATOM 646 N N . SER A 1 81 ? 9.811 6.034 -5.585 1.00 84.50 81 SER A N 1
ATOM 647 C CA . SER A 1 81 ? 11.222 6.286 -5.921 1.00 84.50 81 SER A CA 1
ATOM 648 C C . SER A 1 81 ? 11.758 5.352 -7.012 1.00 84.50 81 SER A C 1
ATOM 650 O O . SER A 1 81 ? 12.601 5.757 -7.812 1.00 84.50 81 SER A O 1
ATOM 652 N N . GLY A 1 82 ? 11.250 4.116 -7.069 1.00 79.19 82 GLY A N 1
ATOM 653 C CA . GLY A 1 82 ? 11.638 3.120 -8.067 1.00 79.19 82 GLY A CA 1
ATOM 654 C C . GLY A 1 82 ? 10.982 3.324 -9.438 1.00 79.19 82 GLY A C 1
ATOM 655 O O . GLY A 1 82 ? 11.536 2.919 -10.463 1.00 79.19 82 GLY A O 1
ATOM 656 N N . ILE A 1 83 ? 9.833 4.003 -9.490 1.00 74.88 83 ILE A N 1
ATOM 657 C CA . ILE A 1 83 ? 9.154 4.336 -10.744 1.00 74.88 83 ILE A CA 1
ATOM 658 C C . ILE A 1 83 ? 9.781 5.602 -11.336 1.00 74.88 83 ILE A C 1
ATOM 660 O O . ILE A 1 83 ? 9.450 6.720 -10.943 1.00 74.88 83 ILE A O 1
ATOM 664 N N . ARG A 1 84 ? 10.642 5.446 -12.346 1.00 57.22 84 ARG A N 1
ATOM 665 C CA . ARG A 1 84 ? 11.118 6.587 -13.147 1.00 57.22 84 ARG A CA 1
ATOM 666 C C . ARG A 1 84 ? 9.951 7.226 -13.917 1.00 57.22 84 ARG A C 1
ATOM 668 O O . ARG A 1 84 ? 9.076 6.516 -14.423 1.00 57.22 84 ARG A O 1
ATOM 675 N N . SER A 1 85 ? 9.914 8.563 -13.937 1.00 52.66 85 SER A N 1
ATOM 676 C CA . SER A 1 85 ? 8.918 9.366 -14.664 1.00 52.66 85 SER A CA 1
ATOM 677 C C . SER A 1 85 ? 9.120 9.315 -16.164 1.00 52.66 85 SER A C 1
ATOM 679 O O . SER A 1 85 ? 10.287 9.516 -16.569 1.00 52.66 85 SER A O 1
#

Solvent-accessible surface area (backbone atoms only — not comparable to full-atom values): 4892 Å² total; per-residue (Å²): 111,78,51,77,59,54,46,68,69,52,46,63,66,49,58,80,25,46,84,38,74,69,32,40,52,51,51,51,50,54,55,52,49,50,50,66,78,62,64,80,76,78,88,56,68,61,65,56,57,43,46,52,51,39,53,48,40,48,69,77,34,40,92,39,61,66,62,32,49,50,41,50,43,56,43,40,46,52,53,41,70,70,40,78,117